Protein AF-A0A518IYI5-F1 (afdb_monomer)

Structure (mmCIF, N/CA/C/O backbone):
data_AF-A0A518IYI5-F1
#
_entry.id   AF-A0A518IYI5-F1
#
loop_
_atom_site.group_PDB
_atom_site.id
_atom_site.type_symbol
_atom_site.label_atom_id
_atom_site.label_alt_id
_atom_site.label_comp_id
_atom_site.label_asym_id
_atom_site.label_entity_id
_atom_site.label_seq_id
_atom_site.pdbx_PDB_ins_code
_atom_site.Cartn_x
_atom_site.Cartn_y
_atom_site.Cartn_z
_atom_site.occupancy
_atom_site.B_iso_or_equiv
_atom_site.auth_seq_id
_atom_site.auth_comp_id
_atom_site.auth_asym_id
_atom_site.auth_atom_id
_atom_site.pdbx_PDB_model_num
ATOM 1 N N . MET A 1 1 ? 10.473 13.721 -18.786 1.00 54.78 1 MET A N 1
ATOM 2 C CA . MET A 1 1 ? 11.661 12.865 -19.035 1.00 54.78 1 MET A CA 1
ATOM 3 C C . MET A 1 1 ? 11.293 11.689 -19.936 1.00 54.78 1 MET A C 1
ATOM 5 O O . MET A 1 1 ? 10.539 10.812 -19.515 1.00 54.78 1 MET A O 1
ATOM 9 N N .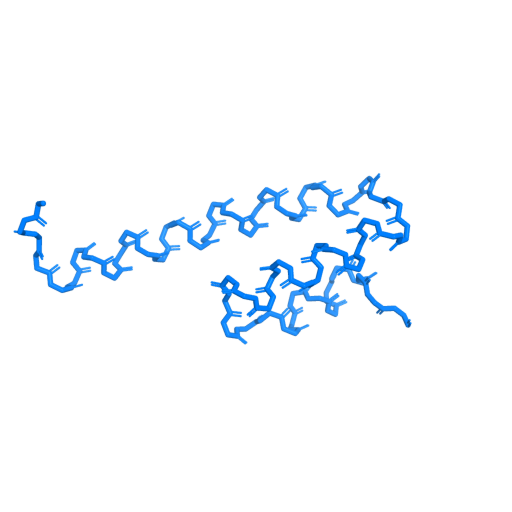 SER A 1 2 ? 11.838 11.661 -21.152 1.00 65.88 2 SER A N 1
ATOM 10 C CA . SER A 1 2 ? 11.757 10.564 -22.129 1.00 65.88 2 SER A CA 1
ATOM 11 C C . SER A 1 2 ? 12.594 9.352 -21.680 1.00 65.88 2 SER A C 1
ATOM 13 O O . SER A 1 2 ? 13.654 9.043 -22.207 1.00 65.88 2 SER A O 1
ATOM 15 N N . GLY A 1 3 ? 12.146 8.663 -20.628 1.00 74.25 3 GLY A N 1
ATOM 16 C CA . GLY A 1 3 ? 12.671 7.340 -20.274 1.00 74.25 3 GLY A CA 1
ATOM 17 C C . GLY A 1 3 ? 11.942 6.249 -21.054 1.00 74.25 3 GLY A C 1
ATOM 18 O O . GLY A 1 3 ? 10.730 6.363 -21.230 1.00 74.25 3 GLY A O 1
ATOM 19 N N . SER A 1 4 ? 12.659 5.196 -21.461 1.00 91.88 4 SER A N 1
ATOM 20 C CA . SER A 1 4 ? 12.068 3.982 -22.048 1.00 91.88 4 SER A CA 1
ATOM 21 C C . SER A 1 4 ? 10.937 3.426 -21.175 1.00 91.88 4 SER A C 1
ATOM 23 O O . SER A 1 4 ? 10.980 3.561 -19.948 1.00 91.88 4 SER A O 1
ATOM 25 N N . GLU A 1 5 ? 9.951 2.759 -21.780 1.00 94.38 5 GLU A N 1
ATOM 26 C CA . GLU A 1 5 ? 8.811 2.177 -21.049 1.00 94.38 5 GLU A CA 1
ATOM 27 C C . GLU A 1 5 ? 9.259 1.258 -19.904 1.00 94.38 5 GLU A C 1
ATOM 29 O O . GLU A 1 5 ? 8.734 1.338 -18.793 1.00 94.38 5 GLU A O 1
ATOM 34 N N . A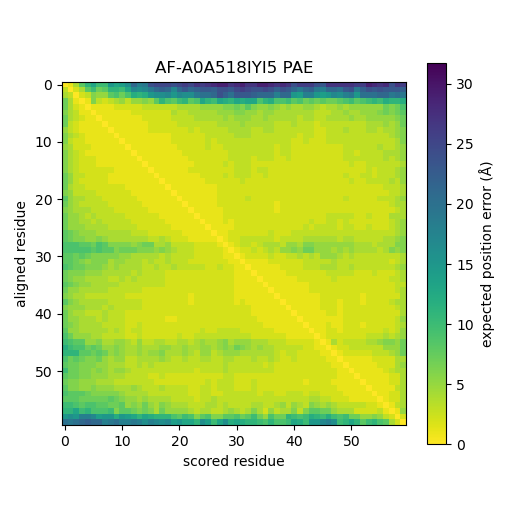RG A 1 6 ? 10.356 0.509 -20.092 1.00 94.12 6 ARG A N 1
ATOM 35 C CA . ARG A 1 6 ? 11.003 -0.264 -19.018 1.00 94.12 6 ARG A CA 1
ATOM 36 C C . ARG A 1 6 ? 11.395 0.599 -17.814 1.00 94.12 6 ARG A C 1
ATOM 38 O O . ARG A 1 6 ? 11.133 0.228 -16.672 1.00 94.12 6 ARG A O 1
ATOM 45 N N . ARG A 1 7 ? 12.027 1.757 -18.037 1.00 94.69 7 ARG A N 1
ATOM 46 C CA . ARG A 1 7 ? 12.412 2.679 -16.952 1.00 94.69 7 ARG A CA 1
ATOM 47 C C . ARG A 1 7 ? 11.184 3.270 -16.263 1.00 94.69 7 ARG A C 1
ATOM 49 O O . ARG A 1 7 ? 11.198 3.415 -15.039 1.00 94.69 7 ARG A O 1
ATOM 56 N N . ARG A 1 8 ? 10.129 3.588 -17.016 1.00 94.00 8 ARG A N 1
ATOM 57 C CA . ARG A 1 8 ? 8.858 4.087 -16.464 1.00 94.00 8 ARG A CA 1
ATOM 58 C C . ARG A 1 8 ? 8.198 3.035 -15.578 1.00 94.00 8 ARG A C 1
ATOM 60 O O . ARG A 1 8 ? 7.852 3.346 -14.440 1.00 94.00 8 ARG A O 1
ATOM 67 N N . GLU A 1 9 ? 8.126 1.788 -16.033 1.00 94.56 9 GLU A N 1
ATOM 68 C CA . GLU A 1 9 ? 7.553 0.695 -15.245 1.00 94.56 9 GLU A CA 1
ATOM 69 C C . GLU A 1 9 ? 8.374 0.407 -13.981 1.00 94.56 9 GLU A C 1
ATOM 71 O O . GLU A 1 9 ? 7.811 0.284 -12.893 1.00 94.56 9 GLU A O 1
ATOM 76 N N . LEU A 1 10 ? 9.710 0.410 -14.063 1.00 95.31 10 LEU A N 1
ATOM 77 C CA . LEU A 1 10 ? 10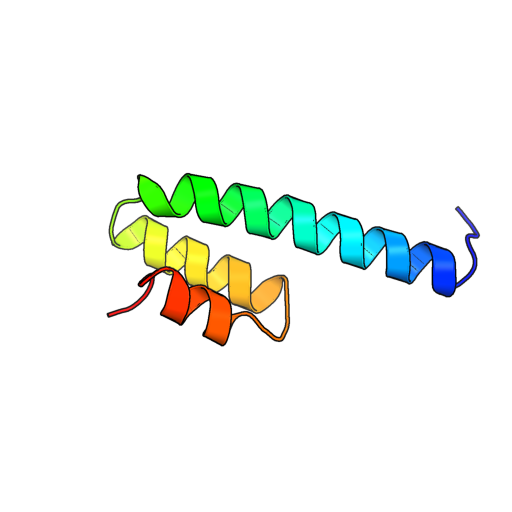.564 0.277 -12.875 1.00 95.31 10 LEU A CA 1
ATOM 78 C C . LEU A 1 10 ? 10.314 1.395 -11.852 1.00 95.31 10 LEU A C 1
ATOM 80 O O . LEU A 1 10 ? 10.256 1.127 -10.650 1.00 95.31 10 LEU A O 1
ATOM 84 N N . ARG A 1 11 ? 10.128 2.641 -12.304 1.00 94.50 11 ARG A N 1
ATOM 85 C CA . ARG A 1 11 ? 9.775 3.765 -11.421 1.00 94.50 11 ARG A CA 1
ATOM 86 C C . ARG A 1 11 ? 8.403 3.562 -10.777 1.00 94.50 11 ARG A C 1
ATOM 88 O O . ARG A 1 11 ? 8.292 3.729 -9.563 1.00 94.50 11 ARG A O 1
ATOM 95 N N . ARG A 1 12 ? 7.390 3.136 -11.542 1.00 93.69 12 ARG A N 1
ATOM 96 C CA . ARG A 1 12 ? 6.047 2.822 -11.019 1.00 93.69 12 ARG A CA 1
ATOM 97 C C . ARG A 1 12 ? 6.097 1.702 -9.979 1.00 93.69 12 ARG A C 1
ATOM 99 O O . ARG A 1 12 ? 5.531 1.857 -8.902 1.00 93.69 12 ARG A O 1
ATOM 106 N N . ARG A 1 13 ? 6.847 0.623 -10.233 1.00 94.31 13 ARG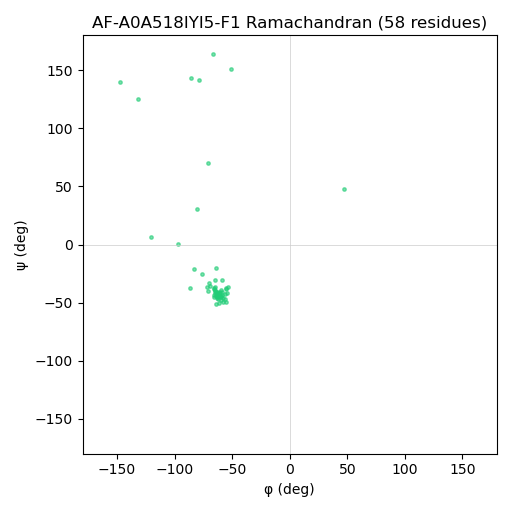 A N 1
ATOM 107 C CA . ARG A 1 13 ? 7.060 -0.474 -9.268 1.00 94.31 13 ARG A CA 1
ATOM 108 C C . ARG A 1 13 ? 7.705 0.008 -7.972 1.00 94.31 13 ARG A C 1
ATOM 110 O O . ARG A 1 13 ? 7.207 -0.305 -6.893 1.00 94.31 13 ARG A O 1
ATOM 117 N N . ARG A 1 14 ? 8.781 0.798 -8.062 1.00 96.00 14 ARG A N 1
ATOM 118 C CA . ARG A 1 14 ? 9.451 1.379 -6.883 1.00 96.00 14 ARG A CA 1
ATOM 119 C C . ARG A 1 14 ? 8.511 2.293 -6.099 1.00 96.00 14 ARG A C 1
ATOM 121 O O . ARG A 1 14 ? 8.479 2.220 -4.873 1.00 96.00 14 ARG A O 1
ATOM 128 N N . HIS A 1 15 ? 7.724 3.108 -6.800 1.00 95.69 15 HIS A N 1
ATOM 129 C CA . HIS A 1 15 ? 6.722 3.970 -6.184 1.00 95.69 15 HIS A CA 1
ATOM 130 C C . HIS A 1 15 ? 5.657 3.152 -5.443 1.00 95.69 15 HIS A C 1
ATOM 132 O O . HIS A 1 15 ? 5.447 3.388 -4.254 1.00 95.69 15 HIS A O 1
ATOM 138 N N . ARG A 1 16 ? 5.067 2.134 -6.091 1.00 95.50 16 ARG A N 1
ATOM 139 C CA . ARG A 1 16 ? 4.109 1.216 -5.451 1.00 95.50 16 ARG A CA 1
ATOM 140 C C . ARG A 1 16 ? 4.710 0.575 -4.200 1.00 95.50 16 ARG A C 1
ATOM 142 O O . ARG A 1 16 ? 4.112 0.677 -3.137 1.00 95.50 16 ARG A O 1
ATOM 149 N N . ARG A 1 17 ? 5.926 0.017 -4.278 1.00 95.06 17 ARG A N 1
ATOM 150 C CA . ARG A 1 17 ? 6.610 -0.604 -3.125 1.00 95.06 17 ARG A CA 1
ATOM 151 C C . ARG A 1 17 ? 6.805 0.375 -1.963 1.00 95.06 17 ARG A C 1
ATOM 153 O O . ARG A 1 17 ? 6.505 0.032 -0.824 1.00 95.06 17 ARG A O 1
ATOM 160 N N . LYS A 1 18 ? 7.271 1.598 -2.243 1.00 96.81 18 LYS A N 1
ATOM 161 C CA . LYS A 1 18 ? 7.466 2.642 -1.222 1.00 96.81 18 LYS A CA 1
ATOM 162 C C . LYS A 1 18 ? 6.145 3.032 -0.556 1.00 96.81 18 LYS A C 1
ATOM 164 O O . LYS A 1 18 ? 6.090 3.162 0.663 1.00 96.81 18 LYS A O 1
ATOM 169 N N . GLN A 1 19 ? 5.095 3.234 -1.346 1.00 96.44 19 GLN A N 1
ATOM 170 C CA . GLN A 1 19 ? 3.796 3.668 -0.837 1.00 96.44 19 GLN A CA 1
ATOM 171 C C . GLN A 1 19 ? 3.083 2.560 -0.053 1.00 96.44 19 GLN A C 1
ATOM 173 O O . GLN A 1 19 ? 2.547 2.850 1.013 1.00 96.44 19 GLN A O 1
ATOM 178 N N . VAL A 1 20 ? 3.156 1.303 -0.508 1.00 95.12 20 VAL A N 1
ATOM 179 C CA . VAL A 1 20 ? 2.666 0.146 0.258 1.00 95.12 20 VAL A CA 1
ATOM 180 C C . VAL A 1 20 ? 3.368 0.074 1.612 1.00 95.12 20 VAL A C 1
ATOM 182 O O .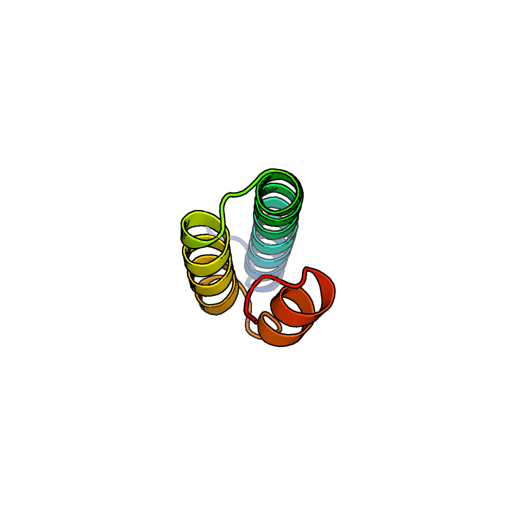 VAL A 1 20 ? 2.687 0.052 2.627 1.00 95.12 20 VAL A O 1
ATOM 185 N N . GLY A 1 21 ? 4.704 0.153 1.654 1.00 94.81 21 GLY A N 1
ATOM 186 C CA . GLY A 1 21 ? 5.446 0.110 2.921 1.00 94.81 21 GLY A CA 1
ATOM 187 C C . GLY A 1 21 ? 5.015 1.195 3.916 1.00 94.81 21 GLY A C 1
ATOM 188 O O . GLY A 1 21 ? 4.801 0.907 5.089 1.00 94.81 21 GLY A O 1
ATOM 189 N N . LYS A 1 22 ? 4.801 2.433 3.447 1.00 95.44 22 LYS A N 1
ATOM 190 C CA . LYS A 1 22 ? 4.281 3.522 4.295 1.00 95.44 22 LYS A CA 1
ATOM 191 C C . LYS A 1 22 ? 2.884 3.226 4.844 1.00 95.44 22 LYS A C 1
ATOM 193 O O . LYS A 1 22 ? 2.624 3.478 6.017 1.00 95.44 22 LYS A O 1
ATOM 198 N N . LEU A 1 23 ? 1.988 2.718 3.996 1.00 94.88 23 LEU A N 1
ATOM 199 C CA . LEU A 1 23 ? 0.622 2.372 4.391 1.00 94.88 23 LEU A CA 1
ATOM 200 C C . LEU A 1 23 ? 0.604 1.210 5.390 1.00 94.88 23 LEU A C 1
ATOM 202 O O . LEU A 1 23 ? -0.159 1.265 6.346 1.00 94.88 23 LEU A O 1
ATOM 206 N N . THR A 1 24 ? 1.484 0.221 5.227 1.00 92.12 24 THR A N 1
ATOM 207 C CA . THR A 1 24 ? 1.656 -0.892 6.169 1.00 92.12 24 THR A CA 1
ATOM 208 C C . THR A 1 24 ? 2.135 -0.423 7.541 1.00 92.12 24 THR A C 1
ATOM 210 O O . THR A 1 24 ? 1.581 -0.837 8.554 1.00 92.12 24 THR A O 1
ATOM 213 N N . VAL A 1 25 ? 3.116 0.484 7.600 1.00 94.31 25 VAL A N 1
ATOM 214 C CA . VAL A 1 25 ? 3.558 1.060 8.883 1.00 94.31 25 VAL A CA 1
ATOM 215 C C . VAL A 1 25 ? 2.422 1.842 9.545 1.00 94.31 25 VAL A C 1
ATOM 217 O O . VAL A 1 25 ? 2.208 1.709 10.748 1.00 94.31 25 VAL A O 1
ATOM 220 N N . LYS A 1 26 ? 1.654 2.620 8.765 1.00 92.69 26 LYS A N 1
ATOM 221 C CA . LYS A 1 26 ? 0.499 3.358 9.292 1.00 92.69 26 LYS A CA 1
ATOM 222 C C . LYS A 1 26 ? -0.593 2.412 9.809 1.00 92.69 26 LYS A C 1
ATOM 224 O O . LYS A 1 26 ? -1.146 2.662 10.873 1.00 92.69 26 LYS A O 1
ATOM 229 N N . ALA A 1 27 ? -0.863 1.320 9.095 1.00 92.00 27 ALA A N 1
ATOM 230 C CA . ALA A 1 27 ? -1.876 0.326 9.449 1.00 92.00 27 ALA A CA 1
ATOM 231 C C . ALA A 1 27 ? -1.695 -0.258 10.856 1.00 92.00 27 ALA A C 1
ATOM 233 O O . ALA A 1 27 ? -2.684 -0.457 11.557 1.00 92.00 27 ALA A O 1
ATOM 234 N N . GLY A 1 28 ? -0.448 -0.477 11.290 1.00 90.25 28 GLY A N 1
ATOM 235 C CA . GLY A 1 28 ? -0.151 -1.052 12.606 1.00 90.25 28 GLY A CA 1
ATOM 236 C C . GLY A 1 28 ? -0.582 -0.190 13.799 1.00 90.25 28 GLY A C 1
ATOM 237 O O . GLY A 1 28 ? -0.739 -0.715 14.893 1.00 90.25 28 GLY A O 1
ATOM 238 N N . LYS A 1 29 ? -0.793 1.117 13.600 1.00 91.69 29 LYS A N 1
ATOM 239 C CA . LYS A 1 29 ? -1.238 2.061 14.644 1.00 91.69 29 LYS A CA 1
ATOM 240 C C . LYS A 1 29 ? -2.570 2.742 14.306 1.00 91.69 29 LYS A C 1
ATOM 242 O O . LYS A 1 29 ? -2.970 3.672 14.996 1.00 91.69 29 LYS A O 1
ATOM 247 N N . ALA A 1 30 ? -3.216 2.328 13.218 1.00 92.00 30 ALA A N 1
ATOM 248 C CA . ALA A 1 30 ? -4.392 2.991 12.672 1.00 92.00 30 ALA A CA 1
ATOM 249 C C . ALA A 1 30 ? -5.665 2.632 13.451 1.00 92.00 30 ALA A C 1
ATOM 251 O O . ALA A 1 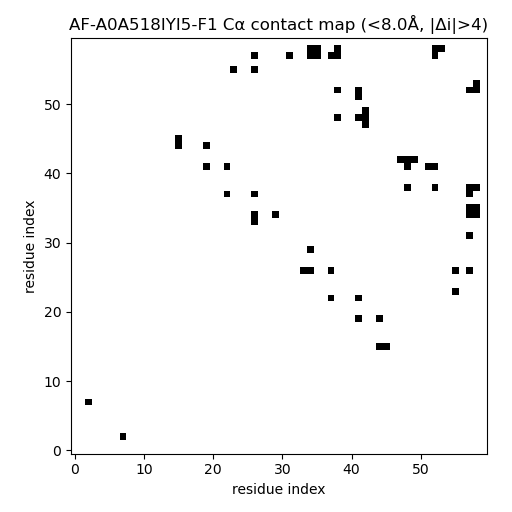30 ? -5.883 1.467 13.798 1.00 92.00 30 ALA A O 1
ATOM 252 N N . SER A 1 31 ? -6.542 3.620 13.642 1.00 93.44 31 SER A N 1
ATOM 253 C CA . SER A 1 31 ? -7.908 3.382 14.127 1.00 93.44 31 SER A CA 1
ATOM 254 C C . SER A 1 31 ? -8.748 2.601 13.095 1.00 93.44 31 SER A C 1
ATOM 256 O O . SER A 1 31 ? -8.379 2.556 11.917 1.00 93.44 31 SER A O 1
ATOM 258 N N . PRO A 1 32 ? -9.900 2.007 13.467 1.00 91.38 32 PRO A N 1
ATOM 259 C CA . PRO A 1 32 ? -10.756 1.277 12.522 1.00 91.38 32 PRO A CA 1
ATOM 260 C C . PRO A 1 32 ? -11.165 2.101 11.288 1.00 91.38 32 PRO A C 1
ATOM 262 O O . PRO A 1 32 ? -11.090 1.616 10.159 1.00 91.38 32 PRO A O 1
ATOM 265 N N . ALA A 1 33 ? -11.505 3.381 11.479 1.00 90.81 33 ALA A N 1
ATOM 266 C CA . ALA A 1 33 ? -11.834 4.291 10.381 1.00 90.81 33 ALA A CA 1
ATOM 267 C C . ALA A 1 33 ? -10.628 4.541 9.456 1.00 90.81 33 ALA A C 1
ATOM 269 O O . ALA A 1 33 ? -10.753 4.565 8.231 1.00 90.81 33 ALA A O 1
ATOM 270 N N . GLU A 1 34 ? -9.429 4.675 10.025 1.00 92.88 34 GLU A N 1
ATOM 271 C CA . GLU A 1 34 ? -8.211 4.837 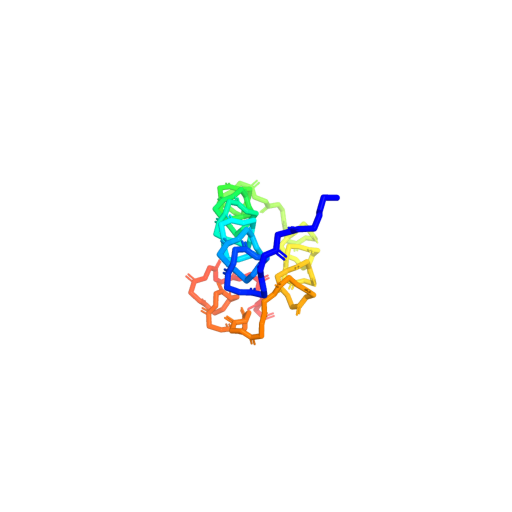9.235 1.00 92.88 34 GLU A CA 1
ATOM 272 C C . GLU A 1 34 ? -7.822 3.563 8.482 1.00 92.88 34 GLU A C 1
ATOM 274 O O . GLU A 1 34 ? -7.301 3.659 7.371 1.00 92.88 34 GLU A O 1
ATOM 279 N N . LYS A 1 35 ? -8.083 2.376 9.041 1.00 92.88 35 LYS A N 1
ATOM 280 C CA . LYS A 1 35 ? -7.842 1.098 8.357 1.00 92.88 35 LYS A CA 1
ATOM 281 C C . LYS A 1 35 ? -8.697 0.962 7.094 1.00 92.88 35 LYS A C 1
ATOM 283 O O . LYS A 1 35 ? -8.159 0.588 6.050 1.00 92.88 35 LYS A O 1
ATOM 288 N N . LEU A 1 36 ? -9.965 1.385 7.139 1.00 94.00 36 LEU A N 1
ATOM 289 C CA . LEU A 1 36 ? -10.837 1.470 5.958 1.00 94.00 36 LEU A CA 1
ATOM 290 C C . LEU A 1 36 ? -10.265 2.410 4.886 1.00 94.00 36 LEU A C 1
ATOM 292 O O . LEU A 1 36 ? -10.207 2.062 3.703 1.00 94.00 36 LEU A O 1
ATOM 296 N N . GLU A 1 37 ? -9.780 3.585 5.289 1.00 94.69 37 GLU A N 1
ATOM 297 C CA . GLU A 1 37 ? -9.130 4.529 4.372 1.00 94.69 37 GLU A CA 1
ATOM 298 C C . GLU A 1 37 ? -7.817 3.983 3.789 1.00 94.69 37 GLU A C 1
ATOM 300 O O . GLU A 1 37 ? -7.510 4.190 2.610 1.00 94.69 37 GLU A O 1
ATOM 305 N N . ILE A 1 38 ? -7.036 3.243 4.578 1.00 94.88 38 ILE A N 1
ATOM 306 C CA . ILE A 1 38 ? -5.818 2.576 4.104 1.00 94.88 38 ILE A CA 1
ATOM 307 C C . ILE A 1 38 ? -6.169 1.486 3.084 1.00 94.88 38 ILE A C 1
ATOM 309 O O . ILE A 1 38 ? -5.528 1.429 2.032 1.00 94.88 38 ILE A O 1
ATOM 313 N N . ALA A 1 39 ? -7.207 0.681 3.326 1.00 94.62 39 ALA A N 1
ATOM 314 C CA . ALA A 1 39 ? -7.678 -0.329 2.380 1.00 94.62 39 ALA A CA 1
ATOM 315 C C . ALA A 1 39 ? -8.107 0.302 1.040 1.00 94.62 39 ALA A C 1
ATOM 317 O O . ALA A 1 39 ? -7.675 -0.140 -0.028 1.00 94.62 39 ALA A O 1
ATOM 318 N N . ARG A 1 40 ? -8.859 1.413 1.075 1.00 95.06 40 ARG A N 1
ATOM 319 C CA . ARG A 1 40 ? -9.226 2.189 -0.130 1.00 95.06 40 ARG A CA 1
ATOM 320 C C . ARG A 1 40 ? -7.997 2.685 -0.896 1.00 95.06 40 ARG A C 1
ATOM 322 O O . ARG A 1 40 ? -7.948 2.588 -2.124 1.00 95.06 40 ARG A O 1
ATOM 329 N N . LYS A 1 41 ? -6.984 3.196 -0.187 1.00 95.31 41 LYS A N 1
ATOM 330 C CA . LYS A 1 41 ? -5.723 3.652 -0.798 1.00 95.31 41 LYS A CA 1
ATOM 331 C C . LYS A 1 41 ? -4.939 2.504 -1.427 1.00 95.31 41 LYS A C 1
ATOM 333 O O . LYS A 1 41 ? -4.398 2.684 -2.516 1.00 95.31 41 LYS A O 1
ATOM 338 N N . LEU A 1 42 ? -4.897 1.335 -0.784 1.00 95.00 42 LEU A N 1
ATOM 339 C CA . LEU A 1 42 ? -4.232 0.150 -1.327 1.00 95.00 42 LEU A CA 1
ATOM 340 C C . LEU A 1 42 ? -4.883 -0.305 -2.639 1.00 95.00 42 LEU A C 1
ATOM 342 O O . LEU A 1 42 ? -4.156 -0.472 -3.619 1.00 95.00 42 LEU A O 1
ATOM 346 N N . ARG A 1 43 ? -6.222 -0.388 -2.697 1.00 94.94 43 ARG A N 1
ATOM 347 C CA . ARG A 1 43 ? -6.986 -0.755 -3.912 1.00 94.94 43 ARG A CA 1
ATOM 348 C C . ARG A 1 43 ? -6.677 0.131 -5.115 1.00 94.94 43 ARG A C 1
ATOM 350 O O . ARG A 1 43 ? -6.558 -0.357 -6.231 1.00 94.94 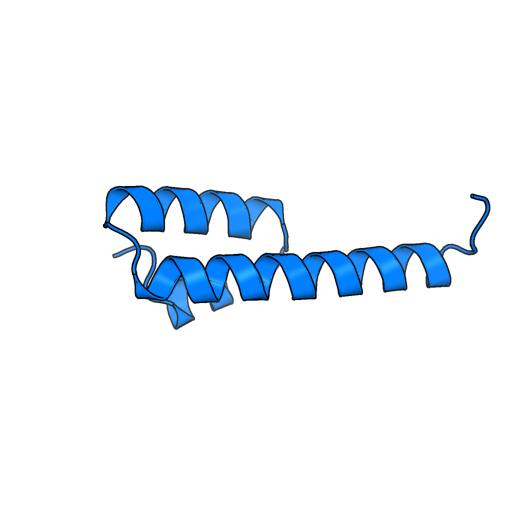43 ARG A O 1
ATOM 357 N N . ARG A 1 44 ? -6.492 1.436 -4.891 1.00 94.75 44 ARG A N 1
ATOM 358 C CA . ARG A 1 44 ? -6.133 2.393 -5.955 1.00 94.75 44 ARG A CA 1
ATOM 359 C C . ARG A 1 44 ? -4.662 2.319 -6.374 1.00 94.75 44 ARG A C 1
ATOM 361 O O . ARG A 1 44 ? -4.320 2.723 -7.480 1.00 94.75 44 ARG A O 1
ATOM 368 N N . LEU A 1 45 ? -3.777 1.859 -5.489 1.00 93.38 45 LEU A N 1
ATOM 369 C CA . LEU A 1 45 ? -2.328 1.887 -5.702 1.00 93.38 45 LEU A CA 1
ATOM 370 C C . LEU A 1 45 ? -1.809 0.657 -6.454 1.00 93.38 45 LEU A C 1
ATOM 372 O O . LEU A 1 45 ? -0.844 0.760 -7.217 1.00 93.38 45 LEU A O 1
ATOM 376 N N . THR A 1 46 ? -2.379 -0.518 -6.187 1.00 91.12 46 THR A N 1
ATOM 377 C CA . THR A 1 46 ? -1.883 -1.784 -6.727 1.00 91.12 46 THR A CA 1
ATOM 378 C C . THR A 1 46 ? -3.027 -2.770 -6.966 1.00 91.12 46 THR A C 1
ATOM 380 O O . THR A 1 46 ? -3.902 -2.878 -6.116 1.00 91.12 46 THR A O 1
ATOM 383 N N . PRO A 1 47 ? -3.020 -3.529 -8.076 1.00 87.81 47 PRO A N 1
ATOM 384 C CA . PRO A 1 47 ? -4.061 -4.522 -8.350 1.00 87.81 47 PRO A CA 1
ATOM 385 C C . PRO A 1 47 ? -4.074 -5.672 -7.328 1.00 87.81 47 PRO A C 1
ATOM 387 O O . PRO A 1 47 ? -5.130 -6.192 -7.002 1.00 87.81 47 PRO A O 1
ATOM 390 N N . GLY A 1 48 ? -2.922 -6.030 -6.749 1.00 87.56 48 GLY A N 1
ATOM 391 C CA . GLY A 1 48 ? -2.818 -7.041 -5.681 1.00 87.56 48 GLY A CA 1
ATOM 392 C C . GLY A 1 48 ? -3.169 -6.519 -4.283 1.00 87.56 48 GLY A C 1
ATOM 393 O O . GLY A 1 48 ? -2.546 -6.932 -3.307 1.00 87.56 48 GLY A O 1
ATOM 394 N N . ALA A 1 49 ? -4.072 -5.542 -4.180 1.00 92.62 49 ALA A N 1
ATOM 395 C CA . ALA A 1 49 ? -4.393 -4.890 -2.914 1.00 92.62 49 ALA A CA 1
ATOM 396 C C . ALA A 1 49 ? -5.132 -5.802 -1.935 1.00 92.62 49 ALA A C 1
ATOM 398 O O . ALA A 1 49 ? -4.863 -5.708 -0.743 1.00 92.62 49 ALA A O 1
ATOM 399 N N . GLU A 1 50 ? -6.014 -6.681 -2.415 1.00 91.75 50 GLU A N 1
ATOM 400 C CA . GLU A 1 50 ? -6.830 -7.535 -1.538 1.00 91.75 50 GLU A CA 1
ATOM 401 C C . GLU A 1 50 ? -5.959 -8.456 -0.669 1.00 91.75 50 GLU A C 1
ATOM 403 O O . GLU A 1 50 ? -6.153 -8.510 0.540 1.00 91.75 50 GLU A O 1
ATOM 408 N N . ILE A 1 51 ? -4.892 -9.037 -1.233 1.00 93.12 51 ILE A N 1
ATOM 409 C CA . ILE A 1 51 ? -3.917 -9.850 -0.479 1.00 93.12 51 ILE A CA 1
ATOM 410 C C . ILE A 1 51 ? -3.254 -9.028 0.640 1.00 93.12 51 ILE A C 1
ATOM 412 O O . ILE A 1 51 ? -3.002 -9.522 1.737 1.00 93.12 51 ILE A O 1
ATOM 416 N N . LEU A 1 52 ? -2.943 -7.753 0.374 1.00 91.50 52 LEU A N 1
ATOM 417 C CA . LEU A 1 52 ? -2.355 -6.866 1.381 1.00 91.50 52 LEU A CA 1
ATOM 418 C C . LEU A 1 52 ? -3.374 -6.476 2.453 1.00 91.50 52 LEU A C 1
ATOM 420 O O . LEU A 1 52 ? -2.997 -6.334 3.610 1.00 91.50 52 LEU A O 1
ATOM 424 N N . ILE A 1 53 ? -4.636 -6.286 2.076 1.00 93.06 53 ILE A N 1
ATOM 425 C CA . ILE A 1 53 ? -5.729 -5.931 2.985 1.00 93.06 53 ILE A CA 1
ATOM 426 C C . ILE A 1 53 ? -6.008 -7.073 3.958 1.00 93.06 53 ILE A C 1
ATOM 428 O O . ILE A 1 53 ? -6.095 -6.822 5.160 1.00 93.06 53 ILE A O 1
ATOM 432 N N . GLU A 1 54 ? -6.073 -8.302 3.449 1.00 92.62 54 GLU A N 1
ATOM 433 C CA . GLU A 1 54 ? -6.260 -9.521 4.234 1.00 92.62 54 GLU A CA 1
ATOM 434 C C . GLU A 1 54 ? -5.077 -9.755 5.179 1.00 92.62 54 GLU A C 1
ATOM 436 O O . GLU A 1 54 ? -5.254 -9.842 6.394 1.00 92.62 54 GLU A O 1
ATOM 441 N N . ARG A 1 55 ? -3.844 -9.723 4.650 1.00 91.25 55 ARG A N 1
ATOM 442 C CA . ARG A 1 55 ? -2.617 -9.902 5.445 1.00 91.25 55 ARG A CA 1
ATOM 443 C C . ARG A 1 55 ? -2.463 -8.871 6.567 1.00 91.25 55 ARG A C 1
ATOM 445 O O . ARG A 1 55 ? -1.810 -9.152 7.568 1.00 91.25 55 ARG A O 1
ATOM 452 N N . LEU A 1 56 ? -2.987 -7.662 6.374 1.00 89.00 56 LEU A N 1
ATOM 453 C CA . LEU A 1 56 ? -2.920 -6.570 7.347 1.00 89.00 56 LEU A CA 1
ATOM 454 C C . LEU A 1 56 ? -4.188 -6.444 8.204 1.00 89.00 56 LEU A C 1
ATOM 456 O O . LEU A 1 56 ? -4.249 -5.534 9.033 1.00 89.00 56 LEU A O 1
ATOM 460 N N . SER A 1 57 ? -5.184 -7.313 7.996 1.00 88.00 57 SER A N 1
ATOM 461 C CA . SER A 1 57 ? -6.471 -7.315 8.704 1.00 88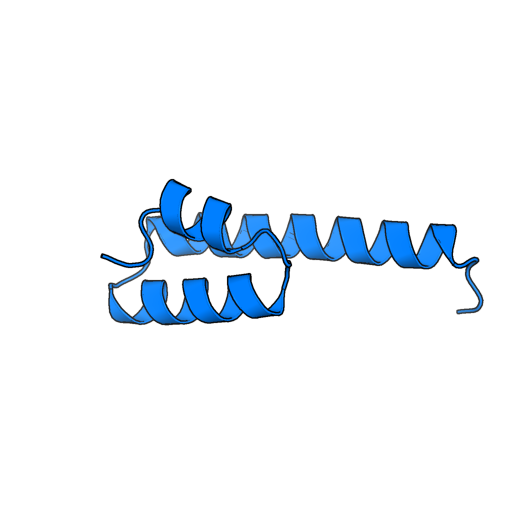.00 57 SER A CA 1
ATOM 462 C C . SER A 1 57 ? -7.103 -5.916 8.771 1.00 88.00 57 SER A C 1
ATOM 464 O O . SER A 1 57 ? -7.471 -5.412 9.835 1.00 88.00 57 SER A O 1
ATOM 466 N N . LEU A 1 58 ? -7.141 -5.234 7.620 1.00 84.25 58 LEU A N 1
ATOM 467 C CA . LEU A 1 58 ? -7.604 -3.842 7.512 1.00 84.25 58 LEU A CA 1
ATOM 468 C C . LEU A 1 58 ? -9.121 -3.706 7.404 1.00 84.25 58 LEU A C 1
ATOM 470 O O . LEU A 1 58 ? -9.653 -2.625 7.653 1.00 84.25 58 LEU A O 1
ATOM 474 N N . VAL A 1 59 ? -9.797 -4.773 6.996 1.00 77.88 59 VAL A N 1
ATOM 475 C CA . VAL A 1 59 ? -11.251 -4.848 6.900 1.00 77.88 59 VAL A CA 1
ATOM 476 C C . VAL A 1 59 ? -11.657 -6.148 7.584 1.00 77.88 59 VAL A C 1
ATOM 478 O O . VAL A 1 59 ? -11.106 -7.197 7.252 1.00 77.88 59 VAL A O 1
ATOM 481 N N . SER A 1 60 ? -12.549 -6.041 8.564 1.00 56.84 60 SER A N 1
ATOM 482 C CA . SER A 1 60 ? -13.286 -7.150 9.177 1.00 56.84 60 SER A CA 1
ATOM 483 C C . SER A 1 60 ? -14.721 -7.113 8.688 1.00 56.84 60 SER A C 1
ATOM 485 O O . SER A 1 60 ? -15.260 -5.979 8.692 1.00 56.84 60 SER A O 1
#

pLDDT: mean 90.89, std 8.31, range [54.78, 96.81]

InterPro domains:
  IPR046479 Protein of unknown function DUF6800 [PF20607] (4-56)

Radius of gyration: 13.34 Å; Cα contacts (8 Å, |Δi|>4): 33; chains: 1; bounding box: 26×23×37 Å

Foldseek 3Di:
DPDDPVVVVVVLVVVLVVVLVVLLVCLVVDDLVVLVVSLVVQVVSDVCSVVVNVVSVSDD

Solvent-accessible surface area (backbone atoms only — not comparable to full-atom values): 3504 Å² total; per-residue (Å²): 130,98,61,57,70,69,57,50,50,52,50,51,52,52,48,42,55,54,53,50,52,53,50,55,62,48,51,80,75,44,52,74,72,49,19,47,54,48,44,56,50,36,55,75,65,38,90,73,22,64,66,54,30,60,77,64,63,34,72,132

Mean predicted aligned error: 4.08 Å

Organism: NCBI:txid2527990

Secondary structure (DSSP, 8-state):
----HHHHHHHHHHHHHHHHHHHHHHHTT--HHHHHHHHHHHHHH-TTHHHHHHHTT---

Sequence (60 aa):
MSGSERRRELRRRRHRRKQVGKLTVKAGKASPAEKLEIARKLRRLTPGAEILIERLSLVS